Protein AF-A0A7X6SYP5-F1 (afdb_monomer_lite)

Foldseek 3Di:
DDDDDDDDDDDDDDDDDPDDDDDDDDDDDDPPPPPPPPDDPVRVVVVCLVPDPVNVVVVCVVVVVVVVVVVVVVLFDKDKDKDKDKDWDWDDDPDPDIKIKIKIKIKIKIKGQDPQRKIWMKMKMKMWMAIPPPGIDIDIDIDIDIDHDDDDD

Structure (mmCIF, N/CA/C/O backbone):
data_AF-A0A7X6SYP5-F1
#
_entry.id   AF-A0A7X6SYP5-F1
#
loop_
_atom_site.group_PDB
_atom_site.id
_atom_site.type_symbol
_atom_site.label_atom_id
_atom_site.label_alt_id
_atom_site.label_comp_id
_atom_site.label_asym_id
_atom_site.label_entity_id
_atom_site.label_seq_id
_atom_site.pdbx_PDB_ins_code
_atom_site.Cartn_x
_atom_site.Cartn_y
_atom_site.Cartn_z
_atom_site.occupancy
_atom_site.B_iso_or_equiv
_atom_site.auth_seq_id
_atom_site.auth_comp_id
_atom_site.auth_asym_id
_atom_site.auth_atom_id
_atom_site.pdbx_PDB_model_num
ATOM 1 N N . MET A 1 1 ? -13.566 -71.815 18.142 1.00 36.84 1 MET A N 1
ATOM 2 C CA . MET A 1 1 ? -13.004 -72.584 19.275 1.00 36.84 1 MET A CA 1
ATOM 3 C C . MET A 1 1 ? -12.296 -71.568 20.182 1.00 36.84 1 MET A C 1
ATOM 5 O O . MET A 1 1 ? -11.315 -71.005 19.730 1.00 36.84 1 MET A O 1
ATOM 9 N N . ILE A 1 2 ? -13.035 -70.955 21.125 1.00 36.66 2 ILE A N 1
ATOM 10 C CA . ILE A 1 2 ? -12.878 -71.060 22.606 1.00 36.66 2 ILE A CA 1
ATOM 11 C C . ILE A 1 2 ? -11.522 -70.467 23.065 1.00 36.66 2 ILE A C 1
ATOM 13 O O . ILE A 1 2 ? -10.501 -71.078 22.800 1.00 36.66 2 ILE A O 1
ATOM 17 N N . ALA A 1 3 ? -11.425 -69.199 23.494 1.00 42.44 3 ALA A N 1
ATOM 18 C CA . ALA A 1 3 ? -11.803 -68.555 24.774 1.00 42.44 3 ALA A CA 1
ATOM 19 C C . ALA A 1 3 ? -10.665 -68.497 25.827 1.00 42.44 3 ALA A C 1
ATOM 21 O O . ALA A 1 3 ? -9.972 -69.485 26.031 1.00 42.44 3 ALA A O 1
ATOM 22 N N . HIS A 1 4 ? -10.611 -67.355 26.541 1.00 35.69 4 HIS A N 1
ATOM 23 C CA . HIS A 1 4 ? -10.361 -67.159 27.990 1.00 35.69 4 HIS A CA 1
ATOM 24 C C . HIS A 1 4 ? -9.170 -66.261 28.447 1.00 35.69 4 HIS A C 1
ATOM 26 O O . HIS A 1 4 ? -8.007 -66.542 28.188 1.00 35.69 4 HIS A O 1
ATOM 32 N N . TYR A 1 5 ? -9.546 -65.186 29.169 1.00 46.19 5 TYR A N 1
ATOM 33 C CA . TYR A 1 5 ? -8.824 -64.290 30.117 1.00 46.19 5 TYR A CA 1
ATOM 34 C C . TYR A 1 5 ? -8.261 -65.067 31.345 1.00 46.19 5 TYR A C 1
ATOM 36 O O . TYR A 1 5 ? -8.572 -66.260 31.392 1.00 46.19 5 TYR A O 1
ATOM 44 N N . PRO A 1 6 ? -7.542 -64.510 32.375 1.00 54.22 6 PRO A N 1
ATOM 45 C CA . PRO A 1 6 ? -7.591 -63.157 33.018 1.00 54.22 6 PRO A CA 1
ATOM 46 C C . PRO A 1 6 ? -6.200 -62.621 33.512 1.00 54.22 6 PRO A C 1
ATOM 48 O O . PRO A 1 6 ? -5.188 -63.238 33.226 1.00 54.22 6 PRO A O 1
ATOM 51 N N . GLY A 1 7 ? -5.946 -61.480 34.183 1.00 42.53 7 GLY A N 1
ATOM 52 C CA . GLY A 1 7 ? -6.692 -60.551 35.049 1.00 42.53 7 GLY A CA 1
ATOM 53 C C . GLY A 1 7 ? -6.495 -60.867 36.550 1.00 42.53 7 GLY A C 1
ATOM 54 O O . GLY A 1 7 ? -6.948 -61.934 36.949 1.00 42.53 7 GLY A O 1
ATOM 55 N N . ARG A 1 8 ? -5.895 -59.965 37.372 1.00 41.09 8 ARG A N 1
ATOM 56 C CA . ARG A 1 8 ? -6.378 -59.526 38.724 1.00 41.09 8 ARG A CA 1
ATOM 57 C C . ARG A 1 8 ? -5.363 -58.814 39.655 1.00 41.09 8 ARG A C 1
ATOM 59 O O . ARG A 1 8 ? -4.249 -59.272 39.869 1.00 41.09 8 ARG A O 1
ATOM 66 N N . PHE A 1 9 ? -5.867 -57.727 40.256 1.00 44.19 9 PHE A N 1
ATOM 67 C CA . PHE A 1 9 ? -5.404 -56.961 41.426 1.00 44.19 9 PHE A CA 1
ATOM 68 C C . PHE A 1 9 ? -5.606 -57.715 42.764 1.00 44.19 9 PHE A C 1
ATOM 70 O O . PHE A 1 9 ? -6.618 -58.396 42.914 1.00 44.19 9 PHE A O 1
ATOM 77 N N . TYR A 1 10 ? -4.737 -57.469 43.756 1.00 46.16 10 TYR A N 1
ATOM 78 C CA . TYR A 1 10 ? -4.912 -57.713 45.210 1.00 46.16 10 TYR A CA 1
ATOM 79 C C . TYR A 1 10 ? -4.099 -56.605 45.931 1.00 46.16 10 TYR A C 1
ATOM 81 O O . TYR A 1 10 ? -2.919 -56.482 45.630 1.00 46.16 10 TYR A O 1
ATOM 89 N N . PHE A 1 11 ? -4.585 -55.627 46.715 1.00 37.81 11 PHE A N 1
ATOM 90 C CA . PHE A 1 11 ? -5.492 -55.552 47.879 1.00 37.81 11 PHE A CA 1
ATOM 91 C C . PHE A 1 11 ? -5.080 -56.454 49.057 1.00 37.81 11 PHE A C 1
ATOM 93 O O . PHE A 1 11 ? -5.437 -57.627 49.098 1.00 37.81 11 PHE A O 1
ATOM 100 N N . ILE A 1 12 ? -4.357 -55.879 50.031 1.00 44.91 12 ILE A N 1
ATOM 101 C CA . ILE A 1 12 ? -4.113 -56.448 51.369 1.00 44.91 12 ILE A CA 1
ATOM 102 C C . ILE A 1 12 ? -4.485 -55.373 52.414 1.00 44.91 12 ILE A C 1
ATOM 104 O O . ILE A 1 12 ? -4.014 -54.240 52.283 1.00 44.91 12 ILE A O 1
ATOM 108 N N . PRO A 1 13 ? -5.345 -55.676 53.409 1.00 46.84 13 PRO A N 1
ATOM 109 C CA . PRO A 1 13 ? -5.936 -54.683 54.302 1.00 46.84 13 PRO A CA 1
ATOM 110 C C . PRO A 1 13 ? -5.221 -54.520 55.657 1.00 46.84 13 PRO A C 1
ATOM 112 O O . PRO A 1 13 ? -4.745 -55.474 56.263 1.00 46.84 13 PRO A O 1
ATOM 115 N N . LEU A 1 14 ? -5.243 -53.271 56.129 1.00 42.28 14 LEU A N 1
ATOM 116 C CA . LEU A 1 14 ? -5.622 -52.791 57.466 1.00 42.28 14 LEU A CA 1
ATOM 117 C C . LEU A 1 14 ? -5.992 -53.858 58.528 1.00 42.28 14 LEU A C 1
ATOM 119 O O . LEU A 1 14 ? -7.145 -54.276 58.586 1.00 42.28 14 LEU A O 1
ATOM 123 N N . PHE A 1 15 ? -5.074 -54.187 59.443 1.00 37.41 15 PHE A N 1
ATOM 124 C CA . PHE A 1 15 ? -5.366 -54.460 60.863 1.00 37.41 15 PHE A CA 1
ATOM 125 C C . PHE A 1 15 ? -4.051 -54.539 61.657 1.00 37.41 15 PHE A C 1
ATOM 127 O O . PHE A 1 15 ? -3.053 -54.996 61.112 1.00 37.41 15 PHE A O 1
ATOM 134 N N . ILE A 1 16 ? -4.086 -54.189 62.950 1.00 39.28 16 ILE A N 1
ATOM 135 C CA . ILE A 1 16 ? -2.962 -54.131 63.915 1.00 39.28 16 ILE A CA 1
ATOM 136 C C . ILE A 1 16 ? -2.193 -52.800 63.781 1.00 39.28 16 ILE A C 1
ATOM 138 O O . ILE A 1 16 ? -1.437 -52.589 62.847 1.00 39.28 16 ILE A O 1
ATOM 142 N N . LEU A 1 17 ? -2.385 -51.807 64.651 1.00 31.47 17 LEU A N 1
ATOM 143 C CA . LEU A 1 17 ? -1.914 -51.863 66.033 1.00 31.47 17 LEU A CA 1
ATOM 144 C C . LEU A 1 17 ? -2.637 -50.800 66.889 1.00 31.47 17 LEU A C 1
ATOM 146 O O . LEU A 1 17 ? -2.229 -49.645 66.970 1.00 31.47 17 LEU A O 1
ATOM 150 N N . LEU A 1 18 ? -3.729 -51.208 67.533 1.00 35.19 18 LEU A N 1
ATOM 151 C CA . LEU A 1 18 ? -4.346 -50.514 68.664 1.00 35.19 18 LEU A CA 1
ATOM 152 C C . LEU A 1 18 ? -3.719 -51.116 69.929 1.00 35.19 18 LEU A C 1
ATOM 154 O O . LEU A 1 18 ? -4.101 -52.227 70.276 1.00 35.19 18 LEU A O 1
ATOM 158 N N . LEU A 1 19 ? -2.741 -50.452 70.563 1.00 43.38 19 LEU A N 1
ATOM 159 C CA . LEU A 1 19 ? -2.389 -50.606 71.994 1.00 43.38 19 LEU A CA 1
ATOM 160 C C . LEU A 1 19 ? -1.151 -49.768 72.369 1.00 43.38 19 LEU A C 1
ATOM 162 O O . LEU A 1 19 ? -0.044 -50.280 72.489 1.00 43.38 19 LEU A O 1
ATOM 166 N N . SER A 1 20 ? -1.358 -48.476 72.618 1.00 34.69 20 SER A N 1
ATOM 167 C CA . SER A 1 20 ? -0.596 -47.729 73.632 1.00 34.69 20 SER A CA 1
ATOM 168 C C . SER A 1 20 ? -1.341 -46.436 73.972 1.00 34.69 20 SER A C 1
ATOM 170 O O . SER A 1 20 ? -0.952 -45.338 73.578 1.00 34.69 20 SER A O 1
ATOM 172 N N . VAL A 1 21 ? -2.471 -46.578 74.666 1.00 43.53 21 VAL A N 1
ATOM 173 C CA . VAL 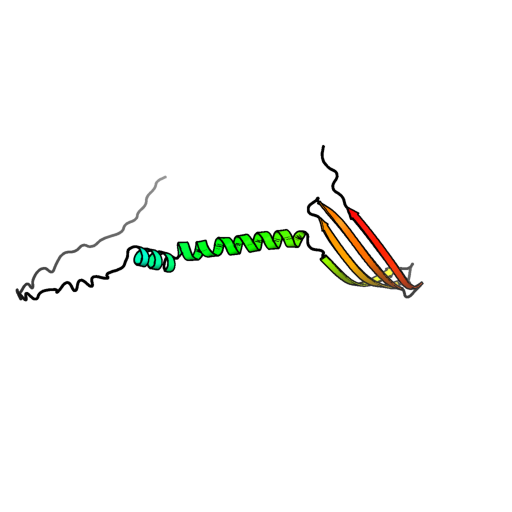A 1 21 ? -3.121 -45.456 75.346 1.00 43.53 21 VAL A CA 1
ATOM 174 C C . VAL A 1 21 ? -2.503 -45.343 76.735 1.00 43.53 21 VAL A C 1
ATOM 176 O O . VAL A 1 21 ? -2.666 -46.235 77.562 1.00 43.53 21 VAL A O 1
ATOM 179 N N . SER A 1 22 ? -1.838 -44.225 76.998 1.00 45.78 22 SER A N 1
ATOM 180 C CA . SER A 1 22 ? -1.737 -43.635 78.334 1.00 45.78 22 SER A CA 1
ATOM 181 C C . SER A 1 22 ? -2.409 -42.259 78.274 1.00 45.78 22 SER A C 1
ATOM 183 O O . SER A 1 22 ? -2.127 -41.512 77.332 1.00 45.78 22 SER A O 1
ATOM 185 N N . PRO A 1 23 ? -3.300 -41.900 79.214 1.00 51.62 23 PRO A N 1
ATOM 186 C CA . PRO A 1 23 ? -4.023 -40.642 79.150 1.00 51.62 23 PRO A CA 1
ATOM 187 C C . PRO A 1 23 ? -3.144 -39.527 79.720 1.00 51.62 23 PRO A C 1
ATOM 189 O O . PRO A 1 23 ? -2.861 -39.499 80.915 1.00 51.62 23 PRO A O 1
ATOM 192 N N . VAL A 1 24 ? -2.725 -38.589 78.875 1.00 48.81 24 VAL A N 1
ATOM 193 C CA . VAL A 1 24 ? -2.279 -37.272 79.337 1.00 48.81 24 VAL A CA 1
ATOM 194 C C . VAL A 1 24 ? -3.386 -36.295 78.978 1.00 48.81 24 VAL A C 1
ATOM 196 O O . VAL A 1 24 ? -3.528 -35.878 77.832 1.00 48.81 24 VAL A O 1
ATOM 199 N N . SER A 1 25 ? -4.210 -35.975 79.971 1.00 47.94 25 SER A N 1
ATOM 200 C CA . SER A 1 25 ? -5.116 -34.836 79.900 1.00 47.94 25 SER A CA 1
ATOM 201 C C . SER A 1 25 ? -4.285 -33.565 80.038 1.00 47.94 25 SER A C 1
ATOM 203 O O . SER A 1 25 ? -3.826 -33.243 81.130 1.00 47.94 25 SER A O 1
ATOM 205 N N . PHE A 1 26 ? -4.106 -32.842 78.935 1.00 38.84 26 PHE A N 1
ATOM 206 C CA . PHE A 1 26 ? -3.688 -31.446 78.951 1.00 38.84 26 PHE A CA 1
ATOM 207 C C . PHE A 1 26 ? -4.796 -30.628 78.288 1.00 38.84 26 PHE A C 1
ATOM 209 O O . PHE A 1 26 ? -5.051 -30.742 77.091 1.00 38.84 26 PHE A O 1
ATOM 216 N N . SER A 1 27 ? -5.516 -29.875 79.114 1.00 47.78 27 SER A N 1
ATOM 217 C CA . SER A 1 27 ? -6.465 -28.863 78.675 1.00 47.78 27 SER A CA 1
ATOM 218 C C . SER A 1 27 ? -5.695 -27.561 78.545 1.00 47.78 27 SER A C 1
ATOM 220 O O . SER A 1 27 ? -5.307 -26.998 79.564 1.00 47.78 27 SER A O 1
ATOM 222 N N . GLU A 1 28 ? -5.513 -27.064 77.326 1.00 45.34 28 GLU A N 1
ATOM 223 C CA . GLU A 1 28 ? -5.156 -25.664 77.129 1.00 45.34 28 GLU A CA 1
ATOM 224 C C . GLU A 1 28 ? -5.898 -25.095 75.921 1.00 45.34 28 GLU A C 1
ATOM 226 O O . GLU A 1 28 ? -6.016 -25.686 74.846 1.00 45.34 28 GLU A O 1
ATOM 231 N N . THR A 1 29 ? -6.518 -23.963 76.202 1.00 42.16 29 THR A N 1
ATOM 232 C CA . THR A 1 29 ? -7.484 -23.216 75.418 1.00 42.16 29 THR A CA 1
ATOM 233 C C . THR A 1 29 ? -6.885 -22.729 74.108 1.00 42.16 29 THR A C 1
ATOM 235 O O . THR A 1 29 ? -5.962 -21.918 74.095 1.00 42.16 29 THR A O 1
ATOM 238 N N . LYS A 1 30 ? -7.464 -23.162 72.987 1.00 36.91 30 LYS A N 1
ATOM 239 C CA . LYS A 1 30 ? -7.206 -22.555 71.683 1.00 36.91 30 LYS A CA 1
ATOM 240 C C . LYS A 1 30 ? -7.923 -21.205 71.651 1.00 36.91 30 LYS A C 1
ATOM 242 O O . LYS A 1 30 ? -9.107 -21.141 71.330 1.00 36.91 30 LYS A O 1
ATOM 247 N N . GLU A 1 31 ? -7.221 -20.141 72.036 1.00 41.09 31 GLU A N 1
ATOM 248 C CA . GLU A 1 31 ? -7.651 -18.772 71.762 1.00 41.09 31 GLU A CA 1
ATOM 249 C C . GLU A 1 31 ? -7.935 -18.650 70.262 1.00 41.09 31 GLU A C 1
ATOM 251 O O . GLU A 1 31 ? -7.031 -18.625 69.424 1.00 41.09 31 GLU A O 1
ATOM 256 N N . SER A 1 32 ? -9.218 -18.590 69.914 1.00 40.75 32 SER A N 1
ATOM 257 C CA . SER A 1 32 ? -9.648 -18.065 68.630 1.00 40.75 32 SER A CA 1
ATOM 258 C C . SER A 1 32 ? -9.291 -16.585 68.631 1.00 40.75 32 SER A C 1
ATOM 260 O O . SER A 1 32 ? -10.063 -15.754 69.107 1.00 40.75 32 SER A O 1
ATOM 262 N N . ARG A 1 33 ? -8.101 -16.243 68.129 1.00 40.94 33 ARG A N 1
ATOM 263 C CA . ARG A 1 33 ? -7.806 -14.871 67.718 1.00 40.94 33 ARG A CA 1
ATOM 264 C C . ARG A 1 33 ? -8.684 -14.555 66.519 1.00 40.94 33 ARG A C 1
ATOM 266 O O . ARG A 1 33 ? -8.308 -14.760 65.369 1.00 40.94 33 ARG A O 1
ATOM 273 N N . THR A 1 34 ? -9.885 -14.089 66.815 1.00 40.81 34 THR A N 1
ATOM 274 C CA . THR A 1 34 ? -10.772 -13.467 65.848 1.00 40.81 34 THR A CA 1
ATOM 275 C C . THR A 1 34 ? -10.147 -12.123 65.492 1.00 40.81 34 THR A C 1
ATOM 277 O O . THR A 1 34 ? -10.341 -11.131 66.190 1.00 40.81 34 THR A O 1
ATOM 280 N N . TYR A 1 35 ? -9.336 -12.090 64.436 1.00 49.62 35 TYR A N 1
ATOM 281 C CA . TYR A 1 35 ? -9.007 -10.837 63.771 1.00 49.62 35 TYR A CA 1
ATOM 282 C C . TYR A 1 35 ? -10.289 -10.371 63.076 1.00 49.62 35 TYR A C 1
ATOM 284 O O . TYR A 1 35 ? -10.589 -10.798 61.963 1.00 49.62 35 TYR A O 1
ATOM 292 N N . ASN A 1 36 ? -11.094 -9.566 63.772 1.00 48.09 36 ASN A N 1
ATOM 293 C CA . ASN A 1 36 ? -12.182 -8.825 63.147 1.00 48.09 36 ASN A CA 1
ATOM 294 C C . ASN A 1 36 ? -11.545 -7.804 62.202 1.00 48.09 36 ASN A C 1
ATOM 296 O O . ASN A 1 36 ? -11.121 -6.732 62.624 1.00 48.09 36 ASN A O 1
ATOM 300 N N . LEU A 1 37 ? -11.418 -8.175 60.930 1.00 59.88 37 LEU A N 1
ATOM 301 C CA . LEU A 1 37 ? -11.169 -7.224 59.859 1.00 59.88 37 LEU A CA 1
ATOM 302 C C . LEU A 1 37 ? -12.466 -6.441 59.653 1.00 59.88 37 LEU A C 1
ATOM 304 O O . LEU A 1 37 ? -13.402 -6.929 59.023 1.00 59.88 37 LEU A O 1
ATOM 308 N N . GLU A 1 38 ? -12.532 -5.246 60.239 1.00 58.41 38 GLU A N 1
ATOM 309 C CA . GLU A 1 38 ? -13.545 -4.244 59.913 1.00 58.41 38 GLU A CA 1
ATOM 310 C C . GLU A 1 38 ? -13.289 -3.741 58.489 1.00 58.41 38 GLU A C 1
ATOM 312 O O . GLU A 1 38 ? -12.677 -2.701 58.279 1.00 58.41 38 GLU A O 1
ATOM 317 N N . PHE A 1 39 ? -13.720 -4.511 57.493 1.00 60.09 39 PHE A N 1
ATOM 318 C CA . PHE A 1 39 ? -13.823 -4.012 56.131 1.00 60.09 39 PHE A CA 1
ATOM 319 C C . PHE A 1 39 ? -15.207 -3.417 55.923 1.00 60.09 39 PHE A C 1
ATOM 321 O O . PHE A 1 39 ? -16.228 -4.061 56.182 1.00 60.09 39 PHE A O 1
ATOM 328 N N . SER A 1 40 ? -15.249 -2.200 55.384 1.00 76.75 40 SER A N 1
ATOM 329 C CA . SER A 1 40 ? -16.461 -1.727 54.726 1.00 76.75 40 SER A CA 1
ATOM 330 C C . SER A 1 40 ? -16.816 -2.691 53.585 1.00 76.75 40 SER A C 1
ATOM 332 O O . SER A 1 40 ? -15.931 -3.193 52.889 1.00 76.75 40 SER A O 1
ATOM 334 N N . ILE A 1 41 ? -18.110 -2.922 53.335 1.00 76.19 41 ILE A N 1
ATOM 335 C CA . ILE A 1 41 ? -18.569 -3.706 52.173 1.00 76.19 41 ILE A CA 1
ATOM 336 C C . ILE A 1 41 ? -17.943 -3.164 50.880 1.00 76.19 41 ILE A C 1
ATOM 338 O O . ILE A 1 41 ? -17.557 -3.950 50.020 1.00 76.19 41 ILE A O 1
ATOM 342 N N . GLN A 1 42 ? -17.781 -1.841 50.761 1.00 74.88 42 GLN A N 1
ATOM 343 C CA . GLN A 1 42 ? -17.148 -1.228 49.590 1.00 74.88 42 GLN A CA 1
ATOM 344 C C . GLN A 1 42 ? -15.685 -1.661 49.436 1.00 74.88 42 GLN A C 1
ATOM 346 O O . GLN A 1 42 ? -15.233 -1.969 48.335 1.00 74.88 42 GLN A O 1
ATOM 351 N N . GLU A 1 43 ? -14.964 -1.730 50.545 1.00 76.88 43 GLU A N 1
ATOM 352 C CA . GLU A 1 43 ? -13.548 -2.077 50.594 1.00 76.88 43 GLU A CA 1
ATOM 353 C C . GLU A 1 43 ? -13.348 -3.565 50.280 1.00 76.88 43 GLU A C 1
ATOM 355 O O . GLU A 1 43 ? -12.545 -3.914 49.420 1.00 76.88 43 GLU A O 1
ATOM 360 N N . ALA A 1 44 ? -14.204 -4.430 50.835 1.00 77.75 44 ALA A N 1
ATOM 361 C CA . ALA A 1 44 ? -14.248 -5.845 50.480 1.00 77.75 44 ALA A CA 1
ATOM 362 C C . ALA A 1 44 ? -14.571 -6.064 48.989 1.00 77.75 44 ALA A C 1
ATOM 364 O O . ALA A 1 44 ? -13.962 -6.924 48.353 1.00 77.75 44 ALA A O 1
ATOM 365 N N . THR A 1 45 ? -15.488 -5.281 48.402 1.00 79.19 45 THR A N 1
ATOM 366 C CA . THR A 1 45 ? -15.796 -5.377 46.963 1.00 79.19 45 THR A CA 1
ATOM 367 C C . THR A 1 45 ? -14.666 -4.870 46.075 1.00 79.19 45 THR A C 1
ATOM 369 O O . THR A 1 45 ? -14.400 -5.479 45.040 1.00 79.19 45 THR A O 1
ATOM 372 N N . LEU A 1 46 ? -13.979 -3.796 46.472 1.00 80.19 46 LEU A N 1
ATOM 373 C CA . LEU A 1 46 ? -12.858 -3.246 45.716 1.00 80.19 46 LEU A CA 1
ATOM 374 C C . LEU A 1 46 ? -11.674 -4.215 45.737 1.00 80.19 46 LEU A C 1
ATOM 376 O O . LEU A 1 46 ? -11.184 -4.593 44.678 1.00 80.19 46 LEU A O 1
ATOM 380 N N . THR A 1 47 ? -11.296 -4.716 46.916 1.00 77.56 47 THR A N 1
ATOM 381 C CA . THR A 1 47 ? -10.230 -5.716 47.050 1.00 77.56 47 THR A CA 1
ATOM 382 C C . THR A 1 47 ? -10.575 -7.011 46.314 1.00 77.56 47 THR A C 1
ATOM 384 O O . THR A 1 47 ? -9.691 -7.628 45.714 1.00 77.56 47 THR A O 1
ATOM 387 N N . ALA A 1 48 ? -11.850 -7.418 46.311 1.00 80.19 48 ALA A N 1
ATOM 388 C CA . ALA A 1 48 ? -12.303 -8.561 45.528 1.00 80.19 48 ALA A CA 1
ATOM 389 C C . ALA A 1 48 ? -12.157 -8.311 44.022 1.00 80.1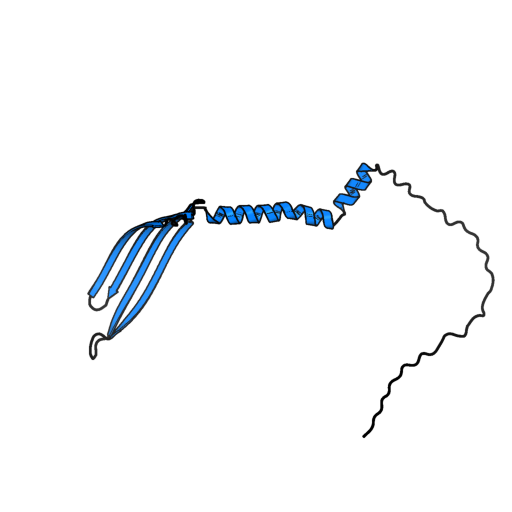9 48 ALA A C 1
ATOM 391 O O . ALA A 1 48 ? -11.651 -9.188 43.337 1.00 80.19 48 ALA A O 1
ATOM 392 N N . LEU A 1 49 ? -12.547 -7.142 43.503 1.00 78.19 49 LEU A N 1
ATOM 393 C CA . LEU A 1 49 ? -12.408 -6.798 42.081 1.00 78.19 49 LEU A CA 1
ATOM 394 C C . LEU A 1 49 ? -10.943 -6.662 41.644 1.00 78.19 49 LEU A C 1
ATOM 396 O O . LEU A 1 49 ? -10.584 -7.151 40.577 1.00 78.19 49 LEU A O 1
ATOM 400 N N . GLU A 1 50 ? -10.092 -6.053 42.468 1.00 79.31 50 GLU A N 1
ATOM 401 C CA . GLU A 1 50 ? -8.662 -5.874 42.186 1.00 79.31 50 GLU A CA 1
ATOM 402 C C . GLU A 1 50 ? -7.895 -7.201 42.145 1.00 79.31 50 GLU A C 1
ATOM 404 O O . GLU A 1 50 ? -6.997 -7.365 41.324 1.00 79.31 50 GL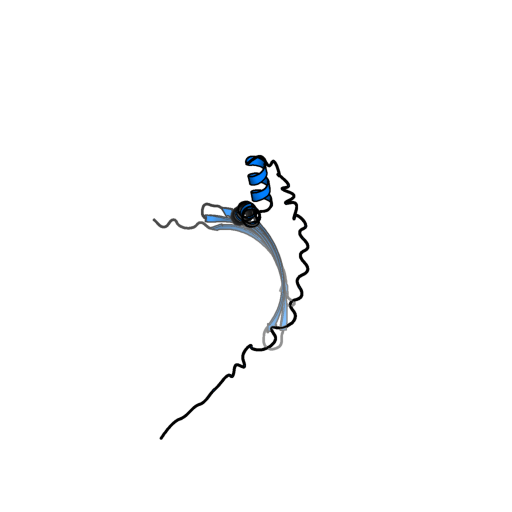U A O 1
ATOM 409 N N . ASN A 1 51 ? -8.267 -8.163 42.996 1.00 81.75 51 ASN A N 1
ATOM 410 C CA . ASN A 1 51 ? -7.638 -9.487 43.035 1.00 81.75 51 ASN A CA 1
ATOM 411 C C . ASN A 1 51 ? -8.370 -10.534 42.179 1.00 81.75 51 ASN A C 1
ATOM 413 O O . ASN A 1 51 ? -7.939 -11.689 42.106 1.00 81.75 51 ASN A O 1
ATOM 417 N N . ASN A 1 52 ? -9.477 -10.168 41.525 1.00 85.25 52 ASN A N 1
ATOM 418 C CA . ASN A 1 52 ? -10.208 -11.084 40.664 1.00 85.25 52 ASN A CA 1
ATOM 419 C C . ASN A 1 52 ? -9.528 -11.173 39.293 1.00 85.25 52 ASN A C 1
ATOM 421 O O . ASN A 1 52 ? -9.610 -10.265 38.467 1.00 85.25 52 ASN A O 1
ATOM 425 N N . GLN A 1 53 ? -8.904 -12.320 39.028 1.00 79.69 53 GLN A N 1
ATOM 426 C CA . GLN A 1 53 ? -8.235 -12.587 37.754 1.00 79.69 53 GLN A CA 1
ATOM 427 C C . GLN A 1 53 ? -9.179 -12.485 36.547 1.00 79.69 53 GLN A C 1
ATOM 429 O O . GLN A 1 53 ? -8.758 -12.018 35.493 1.00 79.69 53 GLN A O 1
ATOM 434 N N . ALA A 1 54 ? -10.455 -12.863 36.687 1.00 81.25 54 ALA A N 1
ATOM 435 C CA . ALA A 1 54 ? -11.428 -12.736 35.604 1.00 81.25 54 ALA A CA 1
ATOM 436 C C . ALA A 1 54 ? -11.711 -11.263 35.277 1.00 81.25 54 ALA A C 1
ATOM 438 O O . ALA A 1 54 ? -11.790 -10.908 34.106 1.00 81.25 54 ALA A O 1
ATOM 439 N N . PHE A 1 55 ? -11.781 -10.390 36.287 1.00 81.62 55 PHE A N 1
ATOM 440 C CA . PHE A 1 55 ? -11.942 -8.950 36.075 1.00 81.62 55 PHE A CA 1
ATOM 441 C C . PHE A 1 55 ? -10.691 -8.310 35.457 1.00 81.62 55 PHE A C 1
ATOM 443 O O . PHE A 1 55 ? -10.805 -7.473 34.564 1.00 81.62 55 PHE A O 1
ATOM 450 N N . MET A 1 56 ? -9.491 -8.735 35.872 1.00 79.25 56 MET A N 1
ATOM 451 C CA . MET A 1 56 ? -8.240 -8.277 35.252 1.00 79.25 56 MET A CA 1
ATOM 452 C C . MET A 1 56 ? -8.159 -8.636 33.763 1.00 79.25 56 MET A C 1
ATOM 454 O O . MET A 1 56 ? -7.716 -7.810 32.969 1.00 79.25 56 MET A O 1
ATOM 458 N N . ILE A 1 57 ? -8.600 -9.840 33.383 1.00 79.00 57 ILE A N 1
ATOM 459 C CA . ILE A 1 57 ? -8.657 -10.281 31.982 1.00 79.00 57 ILE A CA 1
ATOM 460 C C . ILE A 1 57 ? -9.740 -9.511 31.218 1.00 79.00 57 ILE A C 1
ATOM 462 O O . ILE A 1 57 ? -9.473 -9.009 30.130 1.00 79.00 57 ILE A O 1
ATOM 466 N N . GLU A 1 58 ? -10.932 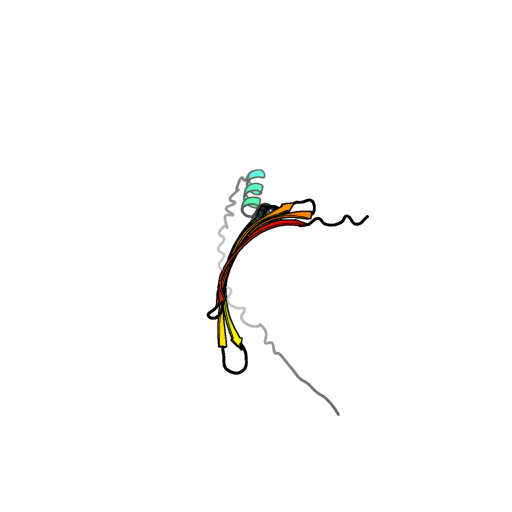-9.343 31.798 1.00 80.12 58 GLU A N 1
ATOM 467 C CA . GLU A 1 58 ? -12.027 -8.585 31.178 1.00 80.12 58 GLU A CA 1
ATOM 468 C C . GLU A 1 58 ? -11.633 -7.123 30.911 1.00 80.12 58 GLU A C 1
ATOM 470 O O . GLU A 1 58 ? -12.034 -6.541 29.906 1.00 80.12 58 GLU A O 1
ATOM 475 N N . ARG A 1 59 ? -10.770 -6.532 31.751 1.00 83.94 59 ARG A N 1
ATOM 476 C CA . ARG A 1 59 ? -10.244 -5.173 31.546 1.00 83.94 59 ARG A CA 1
ATOM 477 C C . ARG A 1 59 ? -9.382 -5.035 30.285 1.00 83.94 59 ARG A C 1
ATOM 479 O O . ARG A 1 59 ? -9.235 -3.920 29.793 1.00 83.94 59 ARG A O 1
ATOM 486 N N . LEU A 1 60 ? -8.833 -6.130 29.756 1.00 83.88 60 LEU A N 1
ATOM 487 C CA . LEU A 1 60 ? -8.065 -6.135 28.505 1.00 83.88 60 LEU A CA 1
ATOM 488 C C . LEU A 1 60 ? -8.969 -6.192 27.262 1.00 83.88 60 LEU A C 1
ATOM 490 O O . LEU A 1 60 ? -8.550 -5.766 26.187 1.00 83.88 60 LEU A O 1
ATOM 494 N N . ASN A 1 61 ? -10.216 -6.666 27.384 1.00 83.94 61 ASN A N 1
ATOM 495 C CA . ASN A 1 61 ? -11.135 -6.803 26.246 1.00 83.94 61 ASN A CA 1
ATOM 496 C C . ASN A 1 61 ? -11.412 -5.483 25.501 1.00 83.94 61 ASN A C 1
ATOM 498 O O . ASN A 1 61 ? -11.431 -5.502 24.265 1.00 83.94 61 ASN A O 1
ATOM 502 N N . PRO A 1 62 ? -11.599 -4.331 26.176 1.00 85.25 62 PRO A N 1
ATOM 503 C CA . PRO A 1 62 ? -11.744 -3.047 25.498 1.00 85.25 62 PRO A CA 1
ATOM 504 C C . PRO A 1 62 ? -10.504 -2.657 24.692 1.00 85.25 62 PRO A C 1
ATOM 506 O O . PRO A 1 62 ? -10.639 -2.196 23.562 1.00 85.25 62 PRO A O 1
ATOM 509 N N . GLU A 1 63 ? -9.304 -2.872 25.236 1.00 82.31 63 GLU A N 1
ATOM 510 C CA . GLU A 1 63 ? -8.049 -2.560 24.542 1.00 82.31 63 GLU A CA 1
ATOM 511 C C . GLU A 1 63 ? -7.881 -3.441 23.296 1.00 82.31 63 GLU A C 1
ATOM 513 O O . GLU A 1 63 ? -7.620 -2.918 22.214 1.00 82.31 63 GLU A O 1
ATOM 518 N N . ILE A 1 64 ? -8.149 -4.747 23.410 1.00 80.19 64 ILE A N 1
ATOM 519 C CA . ILE A 1 64 ? -8.143 -5.699 22.282 1.00 80.19 64 ILE A CA 1
ATOM 520 C C . ILE A 1 64 ? -9.189 -5.319 21.221 1.00 80.19 64 ILE A C 1
ATOM 522 O O . ILE A 1 64 ? -8.948 -5.396 20.017 1.00 80.19 64 ILE A O 1
ATOM 526 N N . SER A 1 65 ? -10.375 -4.884 21.645 1.00 85.06 65 SER A N 1
ATOM 527 C CA . SER A 1 65 ? -11.418 -4.448 20.710 1.00 85.06 65 SER A CA 1
ATOM 528 C C . SER A 1 65 ? -11.007 -3.167 19.981 1.00 85.06 65 SER A C 1
ATOM 530 O O . SER A 1 65 ? -11.269 -3.006 18.788 1.00 85.06 65 SER A O 1
ATOM 532 N N . GLN A 1 66 ? -10.323 -2.261 20.679 1.00 87.00 66 GLN A N 1
ATOM 533 C CA . GLN A 1 66 ? -9.850 -1.008 20.109 1.00 87.00 66 GLN A CA 1
ATOM 534 C C . GLN A 1 66 ? -8.738 -1.225 19.077 1.00 87.00 66 GLN A C 1
ATOM 536 O O . GLN A 1 66 ? -8.731 -0.528 18.058 1.00 87.00 66 GLN A O 1
ATOM 541 N N . THR A 1 67 ? -7.833 -2.191 19.285 1.00 86.81 67 THR A N 1
ATOM 542 C CA . THR A 1 67 ? -6.819 -2.535 18.274 1.00 86.81 67 THR A CA 1
ATOM 543 C C . THR A 1 67 ? -7.478 -3.039 16.997 1.00 86.81 67 THR A C 1
ATOM 545 O O . THR A 1 67 ? -7.136 -2.559 15.920 1.00 86.81 67 THR A O 1
ATOM 548 N N . PHE A 1 68 ? -8.515 -3.874 17.109 1.00 88.06 68 PHE A N 1
ATOM 549 C CA . PHE A 1 68 ? -9.286 -4.357 15.959 1.00 88.06 68 PHE A CA 1
ATOM 550 C C . PHE A 1 68 ? -9.932 -3.220 15.156 1.00 88.06 68 PHE A C 1
ATOM 552 O O . PHE A 1 68 ? -9.898 -3.203 13.926 1.00 88.06 68 PHE A O 1
ATOM 559 N N . VAL A 1 69 ? -10.515 -2.238 15.848 1.00 85.44 69 VAL A N 1
ATOM 560 C CA . VAL A 1 69 ? -11.116 -1.063 15.199 1.00 85.44 69 VAL A CA 1
ATOM 561 C C . VAL A 1 69 ? -10.056 -0.219 14.492 1.00 85.44 69 VAL A C 1
ATOM 563 O O . VAL A 1 69 ? -10.312 0.291 13.403 1.00 85.44 69 VAL A O 1
ATOM 566 N N . ASN A 1 70 ? -8.878 -0.057 15.093 1.00 85.50 70 ASN A N 1
ATOM 567 C CA . ASN A 1 70 ? -7.796 0.729 14.507 1.00 85.50 70 ASN A CA 1
ATOM 568 C C . ASN A 1 70 ? -7.183 0.031 13.286 1.00 85.50 70 ASN A C 1
ATOM 570 O O . ASN A 1 70 ? -6.985 0.683 12.267 1.00 85.50 70 ASN A O 1
ATOM 574 N N . GLU A 1 71 ? -6.972 -1.285 13.346 1.00 86.56 71 GLU A N 1
ATOM 575 C CA . GLU A 1 71 ? -6.523 -2.090 12.202 1.00 86.56 71 GLU A CA 1
ATOM 576 C C . GLU A 1 71 ? -7.489 -1.958 11.021 1.00 86.56 71 GLU A C 1
ATOM 578 O O . GLU A 1 71 ? -7.075 -1.664 9.905 1.00 86.56 71 GLU A O 1
ATOM 583 N N . LYS A 1 72 ? -8.800 -2.058 11.272 1.00 87.19 72 LYS A N 1
ATOM 584 C CA . LYS A 1 72 ? -9.814 -1.891 10.219 1.00 87.19 72 LYS A CA 1
ATOM 585 C C . LYS A 1 72 ? -9.931 -0.479 9.667 1.00 87.19 72 LYS A C 1
ATOM 587 O O . LYS A 1 72 ? -10.423 -0.308 8.557 1.00 87.19 72 LYS A O 1
ATOM 592 N N . LYS A 1 73 ? -9.512 0.539 10.417 1.00 87.06 73 LYS A N 1
ATOM 593 C CA . LYS A 1 73 ? -9.424 1.909 9.898 1.00 87.06 73 LYS A CA 1
ATOM 594 C C . LYS A 1 73 ? -8.191 2.098 9.022 1.00 87.06 73 LYS A C 1
ATOM 596 O O . LYS A 1 73 ? -8.306 2.782 8.011 1.00 87.06 73 LYS A O 1
ATOM 601 N N . ALA A 1 74 ? -7.076 1.457 9.375 1.00 87.88 74 ALA A N 1
ATOM 602 C CA . ALA A 1 74 ? -5.837 1.515 8.605 1.00 87.88 74 ALA A CA 1
ATOM 603 C C . ALA A 1 74 ? -6.005 0.972 7.175 1.00 87.88 74 ALA A C 1
ATOM 605 O O . ALA A 1 74 ? -5.360 1.476 6.261 1.00 87.88 74 ALA A O 1
ATOM 606 N N . ASP A 1 75 ? -6.941 0.039 6.954 1.00 88.88 75 ASP A N 1
ATOM 607 C CA . ASP A 1 75 ? -7.321 -0.440 5.612 1.00 88.88 75 ASP A CA 1
ATOM 608 C C . ASP A 1 75 ? -7.797 0.696 4.666 1.00 88.88 75 ASP A C 1
ATOM 610 O O . ASP A 1 75 ? -7.780 0.534 3.447 1.00 88.88 75 ASP A O 1
ATOM 614 N N . PHE A 1 76 ? -8.231 1.846 5.203 1.00 91.19 76 PHE A N 1
ATOM 615 C CA . PHE A 1 76 ? -8.707 3.011 4.437 1.00 91.19 76 PHE A CA 1
ATOM 616 C C . PHE A 1 76 ? -7.744 4.209 4.464 1.00 91.19 76 PHE A C 1
ATOM 618 O O . PHE A 1 76 ? -8.042 5.272 3.894 1.00 91.19 76 PHE A O 1
ATOM 625 N N . ASP A 1 77 ? -6.604 4.068 5.138 1.00 94.00 77 ASP A N 1
ATOM 626 C CA . ASP A 1 77 ? -5.566 5.087 5.141 1.00 94.00 77 ASP A CA 1
ATOM 627 C C . ASP A 1 77 ? -4.806 5.069 3.803 1.00 94.00 77 ASP A C 1
ATOM 629 O O . ASP A 1 77 ? -4.704 4.031 3.146 1.00 94.00 77 ASP A O 1
ATOM 633 N N . PRO A 1 78 ? -4.309 6.226 3.329 1.00 94.88 78 PRO A N 1
ATOM 634 C CA . PRO A 1 78 ? -3.529 6.267 2.102 1.00 94.88 78 PRO A CA 1
ATOM 635 C C . PRO A 1 78 ? -2.214 5.501 2.277 1.00 94.88 78 PRO A C 1
ATOM 637 O O . PRO A 1 78 ? -1.479 5.720 3.241 1.00 94.88 78 PRO A O 1
ATOM 640 N N . VAL A 1 79 ? -1.893 4.653 1.306 1.00 95.38 79 VAL A N 1
ATOM 641 C CA . VAL A 1 79 ? -0.664 3.863 1.267 1.00 95.38 79 VAL A CA 1
ATOM 642 C C . VAL A 1 79 ? 0.283 4.470 0.241 1.00 95.38 79 VAL A C 1
ATOM 644 O O . VAL A 1 79 ? -0.129 4.847 -0.855 1.00 95.38 79 VAL A O 1
ATOM 647 N N . ILE A 1 80 ? 1.561 4.574 0.605 1.00 96.44 80 ILE A N 1
ATOM 648 C CA . ILE A 1 80 ? 2.634 4.967 -0.309 1.00 96.44 80 ILE A CA 1
ATOM 649 C C . ILE A 1 80 ? 3.504 3.739 -0.557 1.00 96.44 80 ILE A C 1
ATOM 651 O O . ILE A 1 80 ? 4.120 3.218 0.372 1.00 96.44 80 ILE A O 1
ATOM 655 N N . SER A 1 81 ? 3.572 3.313 -1.812 1.00 96.31 81 SER A N 1
ATOM 656 C CA . SER A 1 81 ? 4.367 2.177 -2.265 1.00 96.31 81 SER A CA 1
ATOM 657 C C . SER A 1 81 ? 5.556 2.675 -3.073 1.00 96.31 81 SER A C 1
ATOM 659 O O . SER A 1 81 ? 5.416 3.523 -3.953 1.00 96.31 81 SER A O 1
ATOM 661 N N . ILE A 1 82 ? 6.742 2.156 -2.769 1.00 97.25 82 ILE A N 1
ATOM 662 C CA . ILE A 1 82 ? 7.964 2.417 -3.529 1.00 97.25 82 ILE A CA 1
ATOM 663 C C . ILE A 1 82 ? 8.553 1.065 -3.890 1.00 97.25 82 ILE A C 1
ATOM 665 O O . ILE A 1 82 ? 8.884 0.279 -3.003 1.00 97.25 82 ILE A O 1
ATOM 669 N N . GLU A 1 83 ? 8.712 0.807 -5.181 1.00 96.88 83 GLU A N 1
ATOM 670 C CA . GLU A 1 83 ? 9.252 -0.455 -5.668 1.00 96.88 83 GLU A CA 1
ATOM 671 C C . GLU A 1 83 ? 10.439 -0.213 -6.594 1.00 96.88 83 GLU A C 1
ATOM 673 O O . GLU A 1 83 ? 10.503 0.753 -7.356 1.00 96.88 83 GLU A O 1
ATOM 678 N N . GLY A 1 84 ? 11.404 -1.124 -6.531 1.00 96.94 84 GLY A N 1
ATOM 679 C CA . GLY A 1 84 ? 12.563 -1.150 -7.407 1.00 96.94 84 GLY A CA 1
ATOM 680 C C . GLY A 1 84 ? 12.880 -2.591 -7.765 1.00 96.94 84 GLY A C 1
ATOM 681 O O . GLY A 1 84 ? 12.978 -3.439 -6.883 1.00 96.94 84 GLY A O 1
ATOM 682 N N . SER A 1 85 ? 13.045 -2.882 -9.051 1.00 97.31 85 SER A N 1
ATOM 683 C CA . SER A 1 85 ? 13.419 -4.218 -9.516 1.00 97.31 85 SER A CA 1
ATOM 684 C C . SER A 1 85 ? 14.487 -4.152 -10.594 1.00 97.31 85 SER A C 1
ATOM 686 O O . SER A 1 85 ? 14.587 -3.179 -11.340 1.00 97.31 85 SER A O 1
ATOM 688 N N . GLN A 1 86 ? 15.303 -5.199 -10.659 1.00 96.62 86 GLN A N 1
ATOM 689 C CA . GLN A 1 86 ? 16.324 -5.396 -11.676 1.00 96.62 86 GLN A CA 1
ATOM 690 C C . GLN A 1 86 ? 16.221 -6.836 -12.170 1.00 96.62 86 GLN A C 1
ATOM 692 O O . GLN A 1 86 ? 16.061 -7.763 -11.380 1.00 96.62 86 GLN A O 1
ATOM 697 N N . SER A 1 87 ? 16.274 -7.014 -13.481 1.00 96.00 87 SER A N 1
ATOM 698 C CA . SER A 1 87 ? 16.196 -8.313 -14.137 1.00 96.00 87 SER A CA 1
ATOM 699 C C . SER A 1 87 ? 17.215 -8.373 -15.259 1.00 96.00 87 SER A C 1
ATOM 701 O O . SER A 1 87 ? 17.411 -7.394 -15.975 1.00 96.00 87 SER A O 1
ATOM 703 N N . GLU A 1 88 ? 17.847 -9.526 -15.411 1.00 94.81 88 GLU A N 1
ATOM 704 C CA . GLU A 1 88 ? 18.764 -9.817 -16.502 1.00 94.81 88 GLU A CA 1
ATOM 705 C C . GLU A 1 88 ? 18.232 -11.031 -17.262 1.00 94.81 88 GLU A C 1
ATOM 707 O O . GLU A 1 88 ? 17.780 -12.006 -16.663 1.00 94.81 88 GLU A O 1
ATOM 712 N N . SER A 1 89 ? 18.251 -10.959 -18.587 1.00 91.62 89 SER A N 1
ATOM 713 C CA . SER A 1 89 ? 17.812 -12.043 -19.458 1.00 91.62 89 SER A CA 1
ATOM 714 C C . SER A 1 89 ? 18.705 -12.129 -20.684 1.00 91.62 89 SER A C 1
ATOM 716 O O . SER A 1 89 ? 19.061 -11.104 -21.262 1.00 91.62 89 SER A O 1
ATOM 718 N N . THR A 1 90 ? 19.023 -13.348 -21.103 1.00 91.62 90 THR A N 1
ATOM 719 C CA . THR A 1 90 ? 19.758 -13.605 -22.343 1.00 91.62 90 THR A CA 1
ATOM 720 C C . THR A 1 90 ? 18.790 -14.183 -23.359 1.00 91.62 90 THR A C 1
ATOM 722 O O . THR A 1 90 ? 18.176 -15.221 -23.112 1.00 91.62 90 THR A O 1
ATOM 725 N N . LEU A 1 91 ? 18.632 -13.510 -24.494 1.00 86.19 91 LEU A N 1
ATOM 726 C CA . LEU A 1 91 ? 17.783 -13.968 -25.588 1.00 86.19 91 LEU A CA 1
ATOM 727 C C . LEU A 1 91 ? 18.650 -14.504 -26.726 1.00 86.19 91 LEU A C 1
ATOM 729 O O . LEU A 1 91 ? 19.629 -13.873 -27.119 1.00 86.19 91 LEU A O 1
ATOM 733 N N . ALA A 1 92 ? 18.269 -15.654 -27.280 1.00 83.12 92 ALA A N 1
ATOM 734 C CA . ALA A 1 92 ? 18.855 -16.137 -28.523 1.00 83.12 92 ALA A CA 1
ATOM 735 C C . ALA A 1 92 ? 18.370 -15.254 -29.681 1.00 83.12 92 ALA A C 1
ATOM 737 O O . ALA A 1 92 ? 17.172 -15.171 -29.955 1.00 83.12 92 ALA A O 1
ATOM 738 N N . SER A 1 93 ? 19.301 -14.585 -30.350 1.00 74.00 93 SER A N 1
ATOM 739 C CA . SER A 1 93 ? 19.054 -13.682 -31.470 1.00 74.00 93 SER A CA 1
ATOM 740 C C . SER A 1 93 ? 19.603 -14.314 -32.753 1.00 74.00 93 SER A C 1
ATOM 742 O O . SER A 1 93 ? 20.653 -13.956 -33.270 1.00 74.00 93 SER A O 1
ATOM 744 N N . GLY A 1 94 ? 18.906 -15.326 -33.272 1.00 72.62 94 GLY A N 1
ATOM 745 C CA . GLY A 1 94 ? 19.353 -16.090 -34.444 1.00 72.62 94 GLY A CA 1
ATOM 746 C C . GLY A 1 94 ? 20.171 -17.338 -34.090 1.00 72.62 94 GLY A C 1
ATOM 747 O O . GLY A 1 94 ? 19.995 -17.917 -33.024 1.00 72.62 94 GLY A O 1
ATOM 748 N N . ILE A 1 95 ? 21.014 -17.802 -35.024 1.00 65.94 95 ILE A N 1
ATOM 749 C CA . ILE A 1 95 ? 21.650 -19.138 -34.964 1.00 65.94 95 ILE A CA 1
ATOM 750 C C . ILE A 1 95 ? 22.878 -19.173 -34.027 1.00 65.94 95 ILE A C 1
ATOM 752 O O . ILE A 1 95 ? 23.207 -20.239 -33.514 1.00 65.94 95 ILE A O 1
ATOM 756 N N . VAL A 1 96 ? 23.555 -18.038 -33.787 1.00 69.50 96 VAL A N 1
ATOM 757 C CA . VAL A 1 96 ? 24.819 -17.985 -33.007 1.00 69.50 96 VAL A CA 1
ATOM 758 C C . VAL A 1 96 ? 24.914 -16.777 -32.058 1.00 69.50 96 VAL A C 1
ATOM 760 O O . VAL A 1 96 ? 25.806 -16.736 -31.219 1.00 69.50 96 VAL A O 1
ATOM 763 N N . ASP A 1 97 ? 24.016 -15.794 -32.155 1.00 78.31 97 ASP A N 1
ATOM 764 C CA . ASP A 1 97 ? 24.123 -14.554 -31.376 1.00 78.31 97 ASP A CA 1
ATOM 765 C C . ASP A 1 97 ? 23.241 -14.625 -30.118 1.00 78.31 97 ASP A C 1
ATOM 767 O O . ASP A 1 97 ? 22.062 -14.988 -30.180 1.00 78.31 97 ASP A O 1
ATOM 771 N N . LEU A 1 98 ? 23.822 -14.307 -28.963 1.00 81.88 98 LEU A N 1
ATOM 772 C CA . LEU A 1 98 ? 23.135 -14.220 -27.677 1.00 81.88 98 LEU A CA 1
ATOM 773 C C . LEU A 1 98 ? 23.110 -12.748 -27.287 1.00 81.88 98 LEU A C 1
ATOM 775 O O . LEU A 1 98 ? 24.157 -12.132 -27.145 1.00 81.88 98 LEU A O 1
ATOM 779 N N . THR A 1 99 ? 21.923 -12.180 -27.112 1.00 86.56 99 THR A N 1
ATOM 780 C CA . THR A 1 99 ? 21.774 -10.786 -26.693 1.00 86.56 99 THR A CA 1
ATOM 781 C C . THR A 1 99 ? 21.412 -10.737 -25.220 1.00 86.56 99 THR A C 1
ATOM 783 O O . THR A 1 99 ? 20.339 -11.208 -24.828 1.00 86.56 99 THR A O 1
ATOM 786 N N . LYS A 1 100 ? 22.278 -10.135 -24.403 1.00 90.38 100 LYS A N 1
ATOM 787 C CA . LYS A 1 100 ? 21.948 -9.819 -23.015 1.00 90.38 100 LYS A CA 1
ATOM 788 C C . LYS A 1 100 ? 21.072 -8.567 -22.949 1.00 90.38 100 LYS A C 1
ATOM 790 O O . LYS A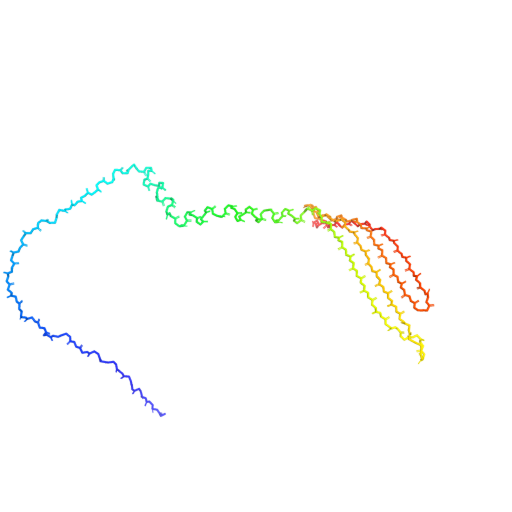 1 100 ? 21.303 -7.573 -23.644 1.00 90.38 100 LYS A O 1
ATOM 795 N N . ILE A 1 101 ? 20.037 -8.643 -22.120 1.00 93.00 101 ILE A N 1
ATOM 796 C CA . ILE A 1 101 ? 19.111 -7.556 -21.821 1.00 93.00 101 ILE A CA 1
ATOM 797 C C . ILE A 1 101 ? 19.011 -7.420 -20.310 1.00 93.00 101 ILE A C 1
ATOM 799 O O . ILE A 1 101 ? 18.570 -8.342 -19.621 1.00 93.00 101 ILE A O 1
ATOM 803 N N . GLU A 1 102 ? 19.360 -6.245 -19.813 1.00 95.75 102 GLU A N 1
ATOM 804 C CA . GLU A 1 102 ? 19.141 -5.828 -18.439 1.00 95.75 102 GLU A CA 1
ATOM 805 C C . GLU A 1 102 ? 17.947 -4.873 -18.386 1.00 95.75 102 GLU A C 1
ATOM 807 O O . GLU A 1 102 ? 17.803 -3.976 -19.214 1.00 95.75 102 GLU A O 1
ATOM 812 N N . ARG A 1 103 ? 17.060 -5.046 -17.412 1.00 96.38 103 ARG A N 1
ATOM 813 C CA . ARG A 1 103 ? 15.919 -4.161 -17.187 1.00 96.38 103 ARG A CA 1
ATOM 814 C C . ARG A 1 103 ? 15.846 -3.786 -15.723 1.00 96.38 103 ARG A C 1
ATOM 816 O O . ARG A 1 103 ? 15.774 -4.661 -14.865 1.00 96.38 103 ARG A O 1
ATOM 823 N N . LYS A 1 104 ? 15.790 -2.486 -15.464 1.00 97.81 104 LYS A N 1
ATOM 824 C CA . LYS A 1 104 ? 15.600 -1.888 -14.150 1.00 97.81 104 LYS A CA 1
ATOM 825 C C . LYS A 1 104 ? 14.296 -1.103 -14.133 1.00 97.81 104 LYS A C 1
ATOM 827 O O . LYS A 1 104 ? 14.152 -0.155 -14.905 1.00 97.81 104 LYS A O 1
ATOM 832 N N . ASN A 1 105 ? 13.384 -1.467 -13.240 1.00 96.88 105 ASN A N 1
ATOM 833 C CA . ASN A 1 105 ? 12.135 -0.748 -13.028 1.00 96.88 105 ASN A CA 1
ATOM 834 C C . ASN A 1 105 ? 12.167 -0.043 -11.676 1.00 96.88 105 ASN A C 1
ATOM 836 O O . ASN A 1 105 ? 12.789 -0.508 -10.718 1.00 96.88 105 ASN A O 1
ATOM 840 N N . SER A 1 106 ? 11.503 1.096 -11.596 1.00 97.56 106 SER A N 1
ATOM 841 C CA . SER A 1 106 ? 11.287 1.824 -10.353 1.00 97.56 106 SER A CA 1
ATOM 842 C C . SER A 1 106 ? 9.907 2.455 -10.399 1.00 97.56 106 SER A C 1
ATOM 844 O O . SER A 1 106 ? 9.559 3.072 -11.404 1.00 97.56 106 SER A O 1
ATOM 846 N N . SER A 1 107 ? 9.122 2.298 -9.344 1.00 96.94 107 SER A N 1
ATOM 847 C CA . SER A 1 107 ? 7.792 2.887 -9.240 1.00 96.94 107 SER A CA 1
ATOM 848 C C . SER A 1 107 ? 7.591 3.530 -7.879 1.00 96.94 107 SER A C 1
ATOM 850 O O . SER A 1 107 ? 8.150 3.104 -6.868 1.00 96.94 107 SER A O 1
ATOM 852 N N . ILE A 1 108 ? 6.809 4.600 -7.880 1.00 97.56 108 ILE A N 1
ATOM 853 C CA . ILE A 1 108 ? 6.290 5.244 -6.681 1.00 97.56 108 ILE A CA 1
ATOM 854 C C . ILE A 1 108 ? 4.795 5.395 -6.907 1.00 97.56 108 ILE A C 1
ATOM 856 O O . ILE A 1 108 ? 4.391 5.945 -7.930 1.00 97.56 108 ILE A O 1
ATOM 860 N N . GLU A 1 109 ? 3.987 4.924 -5.971 1.00 97.50 109 GLU A N 1
ATOM 861 C CA . GLU A 1 109 ? 2.532 4.978 -6.043 1.00 97.50 109 GLU A CA 1
ATOM 862 C C . GLU A 1 109 ? 1.953 5.457 -4.716 1.00 97.50 109 GLU A C 1
ATOM 864 O O . GLU A 1 109 ? 2.445 5.114 -3.644 1.00 97.50 109 GLU A O 1
ATOM 869 N N . VAL A 1 110 ? 0.903 6.264 -4.800 1.00 97.44 110 VAL A N 1
ATOM 870 C CA . VAL A 1 110 ? 0.040 6.621 -3.680 1.00 97.44 110 VAL A CA 1
ATOM 871 C C . VAL A 1 110 ? -1.347 6.088 -3.996 1.00 97.44 110 VAL A C 1
ATOM 873 O O . VAL A 1 110 ? -1.947 6.495 -4.993 1.00 97.44 110 VAL A O 1
ATOM 876 N N . SER A 1 111 ? -1.865 5.201 -3.156 1.00 96.81 111 SER A N 1
ATOM 877 C CA . SER A 1 111 ? -3.197 4.618 -3.305 1.00 96.81 111 SER A CA 1
ATOM 878 C C . SER A 1 111 ? -4.050 4.878 -2.068 1.00 96.81 111 SER A C 1
ATOM 880 O O . SER A 1 111 ? -3.548 5.047 -0.957 1.00 96.81 111 SER A O 1
ATOM 882 N N . LYS A 1 112 ? -5.366 4.967 -2.257 1.00 95.69 112 LYS A N 1
ATOM 883 C CA . LYS A 1 112 ? -6.327 5.085 -1.163 1.00 95.69 112 LYS A CA 1
ATOM 884 C C . LYS A 1 112 ? -7.595 4.314 -1.479 1.00 95.69 112 LYS A C 1
ATOM 886 O O . LYS A 1 112 ? -8.263 4.578 -2.481 1.00 95.69 112 LYS A O 1
ATOM 891 N N . GLN A 1 113 ? -7.965 3.444 -0.549 1.00 95.12 113 GLN A N 1
ATOM 892 C CA . GLN A 1 113 ? -9.267 2.805 -0.516 1.00 95.12 113 GLN A CA 1
ATOM 893 C C . GLN A 1 113 ? -10.238 3.681 0.284 1.00 95.12 113 GLN A C 1
ATOM 895 O O . GLN A 1 113 ? -9.976 4.060 1.423 1.00 95.12 113 GLN A O 1
ATOM 900 N N . PHE A 1 114 ? -11.382 4.021 -0.302 1.00 92.38 114 PHE A N 1
ATOM 901 C CA . PHE A 1 114 ? -12.461 4.721 0.389 1.00 92.38 114 PHE A CA 1
ATOM 902 C C . PHE A 1 114 ? -13.444 3.724 1.007 1.00 92.38 114 PHE A C 1
ATOM 904 O O . PHE A 1 114 ? -13.659 2.629 0.482 1.00 92.38 114 PHE A O 1
ATOM 911 N N . SER A 1 115 ? -14.119 4.142 2.082 1.00 89.69 115 SER A N 1
ATOM 912 C CA . SER A 1 115 ? -15.182 3.364 2.738 1.00 89.69 115 SER A CA 1
ATOM 913 C C . SER A 1 115 ? -16.394 3.093 1.839 1.00 89.69 115 SER A C 1
ATOM 915 O O . SER A 1 115 ? -17.177 2.192 2.121 1.00 89.69 115 SER A O 1
ATOM 917 N N . THR A 1 116 ? -16.534 3.827 0.729 1.00 89.50 116 THR A N 1
ATOM 918 C CA . THR A 1 116 ? -17.526 3.577 -0.331 1.00 89.50 116 THR A CA 1
ATOM 919 C C . THR A 1 116 ? -17.182 2.374 -1.216 1.00 89.50 116 THR A C 1
ATOM 921 O O . THR A 1 116 ? -17.966 2.029 -2.097 1.00 89.50 116 THR A O 1
ATOM 924 N N . GLY A 1 117 ? -16.010 1.756 -1.028 1.00 89.19 117 GLY A N 1
ATOM 925 C CA . GLY A 1 117 ? -15.484 0.687 -1.878 1.00 89.19 117 GLY A CA 1
ATOM 926 C C . GLY A 1 117 ? -14.726 1.186 -3.112 1.00 89.19 117 GLY A C 1
ATOM 927 O O . GLY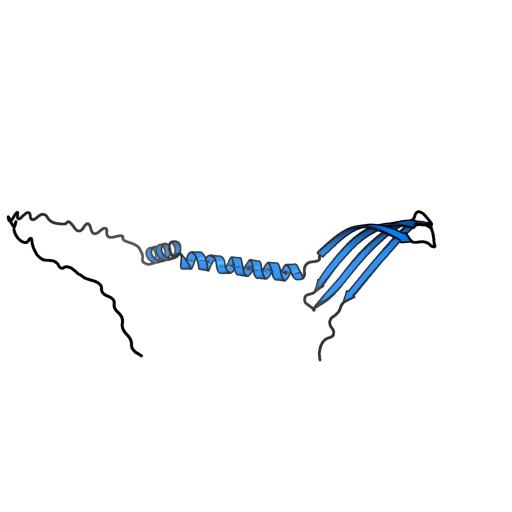 A 1 117 ? -14.143 0.377 -3.825 1.00 89.19 117 GLY A O 1
ATOM 928 N N . THR A 1 118 ? -14.682 2.498 -3.354 1.00 93.19 118 THR A N 1
ATOM 929 C CA . THR A 1 118 ? -13.886 3.100 -4.434 1.00 93.19 118 THR A CA 1
ATOM 930 C C . THR A 1 118 ? -12.403 3.102 -4.081 1.00 93.19 118 THR A C 1
ATOM 932 O O . THR A 1 118 ? -12.043 3.442 -2.959 1.00 93.19 118 THR A O 1
ATOM 935 N N . GLU A 1 119 ? -11.546 2.810 -5.047 1.00 94.88 119 GLU A N 1
ATOM 936 C CA . GLU A 1 119 ? -10.094 2.913 -4.941 1.00 94.88 119 GLU A CA 1
ATOM 937 C C . GLU A 1 119 ? -9.583 3.980 -5.918 1.00 94.88 119 GLU A C 1
ATOM 939 O O . GLU A 1 119 ? -10.016 4.047 -7.072 1.00 94.88 119 GLU A O 1
ATOM 944 N N . LEU A 1 120 ? -8.680 4.833 -5.441 1.00 96.44 120 LEU A N 1
ATOM 945 C CA . LEU A 1 120 ? -7.974 5.833 -6.238 1.00 96.44 120 LEU A CA 1
ATOM 946 C C . LEU A 1 120 ? -6.476 5.594 -6.093 1.00 96.44 120 LEU A C 1
ATOM 948 O O . LEU A 1 120 ? -5.985 5.530 -4.965 1.00 96.44 120 LEU A O 1
ATOM 952 N N . SER A 1 121 ? -5.748 5.548 -7.205 1.00 96.88 121 SER A N 1
ATOM 953 C CA . SER A 1 121 ? -4.291 5.516 -7.175 1.00 96.88 121 SER A CA 1
ATOM 954 C C . SER A 1 121 ? -3.643 6.468 -8.173 1.00 96.88 121 SER A C 1
ATOM 956 O O . SER A 1 121 ? -4.193 6.800 -9.228 1.00 96.88 121 SER A O 1
ATOM 958 N N . LEU A 1 122 ? -2.471 6.961 -7.788 1.00 97.81 122 LEU A N 1
ATOM 959 C CA . LEU A 1 122 ? -1.622 7.844 -8.570 1.00 97.81 122 LEU A CA 1
ATOM 960 C C . LEU A 1 122 ? -0.191 7.337 -8.459 1.00 97.81 122 LEU A C 1
ATOM 962 O O . LEU A 1 122 ? 0.353 7.260 -7.360 1.00 97.81 122 LEU A O 1
ATOM 966 N N . GLY A 1 123 ? 0.436 7.051 -9.592 1.00 97.25 123 GLY A N 1
ATOM 967 C CA . GLY A 1 123 ? 1.785 6.516 -9.620 1.00 97.25 123 GLY A CA 1
ATOM 968 C C . GLY A 1 123 ? 2.650 7.093 -10.724 1.00 97.25 123 GLY A C 1
ATOM 969 O O . GLY A 1 123 ? 2.175 7.644 -11.717 1.00 97.25 123 GLY A O 1
ATOM 970 N N . ILE A 1 124 ? 3.954 6.951 -10.538 1.00 97.50 124 ILE A N 1
ATOM 971 C CA . ILE A 1 124 ? 4.977 7.218 -11.541 1.00 97.50 124 ILE A CA 1
ATOM 972 C C . ILE A 1 124 ? 5.813 5.952 -11.662 1.00 97.50 124 ILE A C 1
ATOM 974 O O . ILE A 1 124 ? 6.292 5.420 -10.664 1.00 97.50 124 ILE A O 1
ATOM 978 N N . GLN A 1 125 ? 6.010 5.491 -12.891 1.00 97.06 125 GLN A N 1
ATOM 979 C CA . GLN A 1 125 ? 6.841 4.340 -13.216 1.00 97.06 125 GLN A CA 1
ATOM 980 C C . GLN A 1 125 ? 7.978 4.762 -14.140 1.00 97.06 125 GLN A C 1
ATOM 982 O O . GLN A 1 125 ? 7.784 5.511 -15.097 1.00 97.06 125 GLN A O 1
ATOM 987 N N . MET A 1 126 ? 9.172 4.256 -13.868 1.00 97.12 126 MET A N 1
ATOM 988 C CA . MET A 1 126 ? 10.370 4.434 -14.671 1.00 97.12 126 MET A CA 1
ATOM 989 C C . MET A 1 126 ? 10.927 3.063 -15.024 1.00 97.12 126 MET A C 1
ATOM 991 O O . MET A 1 126 ? 11.068 2.199 -14.163 1.00 97.12 126 MET A O 1
ATOM 995 N N . GLN A 1 127 ? 11.280 2.873 -16.288 1.00 97.25 127 GLN A N 1
ATOM 996 C CA . GLN A 1 127 ? 11.935 1.664 -16.764 1.00 97.25 127 GLN A CA 1
ATOM 997 C C . GLN A 1 127 ? 13.158 2.049 -17.582 1.00 97.25 127 GLN A C 1
ATOM 999 O O . GLN A 1 127 ? 13.057 2.799 -18.556 1.00 97.25 127 GLN A O 1
ATOM 1004 N N . ARG A 1 128 ? 14.303 1.482 -17.211 1.00 97.06 128 ARG A N 1
ATOM 1005 C CA . ARG A 1 128 ? 15.540 1.511 -17.984 1.00 97.06 128 ARG A CA 1
ATOM 1006 C C . ARG A 1 128 ? 15.832 0.108 -18.491 1.00 97.06 128 ARG A C 1
ATOM 1008 O O . ARG A 1 128 ? 15.855 -0.834 -17.709 1.00 97.06 128 ARG A O 1
ATOM 1015 N N . MET A 1 129 ? 16.051 -0.022 -19.788 1.00 96.12 129 MET A N 1
ATOM 1016 C CA . MET A 1 129 ? 16.459 -1.255 -20.443 1.00 96.12 129 MET A CA 1
ATOM 1017 C C . MET A 1 129 ? 17.826 -1.028 -21.072 1.00 96.12 129 MET A C 1
ATOM 1019 O O . MET A 1 129 ? 18.012 -0.036 -21.766 1.00 96.12 129 MET A O 1
ATOM 1023 N N . ASP A 1 130 ? 18.770 -1.915 -20.814 1.00 95.50 130 ASP A N 1
ATOM 1024 C CA . ASP A 1 130 ? 20.072 -1.939 -21.464 1.00 95.50 130 ASP A CA 1
ATOM 1025 C C . ASP A 1 130 ? 20.169 -3.220 -22.286 1.00 95.50 130 ASP A C 1
ATOM 1027 O O . ASP A 1 130 ? 19.893 -4.310 -21.785 1.00 95.50 130 ASP A O 1
ATOM 1031 N N . SER A 1 131 ? 20.485 -3.089 -23.567 1.00 90.50 131 SER A N 1
ATOM 1032 C CA . SER A 1 131 ? 20.649 -4.216 -24.474 1.00 90.50 131 SER A CA 1
ATOM 1033 C C . SER A 1 131 ? 21.962 -4.072 -25.217 1.00 90.50 131 SER A C 1
ATOM 1035 O O . SER A 1 131 ? 22.217 -3.039 -25.831 1.00 90.50 131 SER A O 1
ATOM 1037 N N . GLU A 1 132 ? 22.742 -5.149 -25.270 1.00 88.56 132 GLU A N 1
ATOM 1038 C CA . GLU A 1 132 ? 23.998 -5.179 -26.032 1.00 88.56 132 GLU A CA 1
ATOM 1039 C C . GLU A 1 132 ? 23.793 -4.860 -27.522 1.00 88.56 132 GLU A C 1
ATOM 1041 O O . GLU A 1 132 ? 24.689 -4.332 -28.177 1.00 88.56 132 GLU A O 1
ATOM 1046 N N . ARG A 1 133 ? 22.596 -5.139 -28.058 1.00 87.50 133 ARG A N 1
ATOM 1047 C CA . ARG A 1 133 ? 22.256 -4.908 -29.467 1.00 87.50 133 ARG A CA 1
ATOM 1048 C C . ARG A 1 133 ? 21.675 -3.521 -29.737 1.00 87.50 133 ARG A C 1
ATOM 1050 O O . ARG A 1 133 ? 22.016 -2.907 -30.744 1.00 87.50 133 ARG A O 1
ATOM 1057 N N . SER A 1 134 ? 20.757 -3.065 -28.886 1.00 88.06 134 SER A N 1
ATOM 1058 C CA . SER A 1 134 ? 19.962 -1.847 -29.122 1.00 88.06 134 SER A CA 1
ATOM 1059 C C . SER A 1 134 ? 20.411 -0.644 -28.284 1.00 88.06 134 SER A C 1
ATOM 1061 O O . SER A 1 134 ? 19.915 0.461 -28.496 1.00 88.06 134 SER A O 1
ATOM 1063 N N . GLY A 1 135 ? 21.340 -0.840 -27.347 1.00 90.25 135 GLY A N 1
ATOM 1064 C CA . GLY A 1 135 ? 21.784 0.169 -26.391 1.00 90.25 135 GLY A CA 1
ATOM 1065 C C . GLY A 1 135 ? 20.787 0.417 -25.256 1.00 90.25 135 GLY A C 1
ATOM 1066 O O . GLY A 1 135 ? 19.903 -0.397 -24.976 1.00 90.25 135 GLY A O 1
ATOM 1067 N N . VAL A 1 136 ? 20.939 1.568 -24.595 1.00 94.44 136 VAL A N 1
ATOM 1068 C CA . VAL A 1 136 ? 20.137 1.955 -23.427 1.00 94.44 136 VAL A CA 1
ATOM 1069 C C . VAL A 1 136 ? 18.857 2.672 -23.853 1.00 94.44 136 VAL A C 1
ATOM 1071 O O . VAL A 1 136 ? 18.901 3.734 -24.472 1.00 94.44 136 VAL A O 1
ATOM 1074 N N . GLN A 1 137 ? 17.712 2.157 -23.418 1.00 95.62 137 GLN A N 1
ATOM 1075 C CA . GLN A 1 137 ? 16.407 2.799 -23.522 1.00 95.62 137 GLN A CA 1
ATOM 1076 C C . GLN A 1 137 ? 15.891 3.174 -22.131 1.00 95.62 137 GLN A C 1
ATOM 1078 O O . GLN A 1 137 ? 15.939 2.376 -21.200 1.00 95.62 137 GLN A O 1
ATOM 1083 N N . THR A 1 138 ? 15.370 4.390 -21.972 1.00 96.25 138 THR A N 1
ATOM 1084 C CA . THR A 1 138 ? 14.720 4.833 -20.730 1.00 96.25 138 THR A CA 1
ATOM 1085 C C . THR A 1 138 ? 13.320 5.336 -21.041 1.00 96.25 138 THR A C 1
ATOM 1087 O O . THR A 1 138 ? 13.111 6.042 -22.023 1.00 96.25 138 THR A O 1
ATOM 1090 N N . SER A 1 139 ? 12.359 4.961 -20.206 1.00 96.25 139 SER A N 1
ATOM 1091 C CA . SER A 1 139 ? 10.958 5.359 -20.311 1.00 96.25 139 SER A CA 1
ATOM 1092 C C . SER A 1 139 ? 10.426 5.741 -18.937 1.00 96.25 139 SER A C 1
ATOM 1094 O O . SER A 1 139 ? 10.840 5.167 -17.928 1.00 96.25 139 SER A O 1
ATOM 1096 N N . ALA A 1 140 ? 9.527 6.719 -18.905 1.00 95.88 140 ALA A N 1
ATOM 1097 C CA . ALA A 1 140 ? 8.823 7.140 -17.706 1.00 95.88 140 ALA A CA 1
ATOM 1098 C C . ALA A 1 140 ? 7.352 7.380 -18.053 1.00 95.88 140 ALA A C 1
ATOM 1100 O O . ALA A 1 140 ? 7.052 7.923 -19.117 1.00 95.88 140 ALA A O 1
ATOM 1101 N N . ALA A 1 141 ? 6.447 6.972 -17.171 1.00 96.44 141 ALA A N 1
ATOM 1102 C CA . ALA A 1 141 ? 5.016 7.183 -17.328 1.00 96.44 141 ALA A CA 1
ATOM 1103 C C . ALA A 1 141 ? 4.382 7.555 -15.986 1.00 96.44 141 ALA A C 1
ATOM 1105 O O . ALA A 1 141 ? 4.792 7.057 -14.939 1.00 96.44 141 ALA A O 1
ATOM 1106 N N . GLY A 1 142 ? 3.380 8.430 -16.035 1.00 97.19 142 GLY A N 1
ATOM 1107 C CA . GLY A 1 142 ? 2.462 8.672 -14.927 1.00 97.19 142 GLY A CA 1
ATOM 1108 C C . GLY A 1 142 ? 1.191 7.853 -15.128 1.00 97.19 142 GLY A C 1
ATOM 1109 O O . GLY A 1 142 ? 0.687 7.772 -16.248 1.00 97.19 142 GLY A O 1
ATOM 1110 N N . VAL A 1 143 ? 0.682 7.255 -14.057 1.00 96.19 143 VAL A N 1
ATOM 1111 C CA . VAL A 1 143 ? -0.522 6.421 -14.055 1.00 96.19 143 VAL A CA 1
ATOM 1112 C C . VAL A 1 143 ? -1.512 6.997 -13.056 1.00 96.19 143 VAL A C 1
ATOM 1114 O O . VAL A 1 143 ? -1.151 7.305 -11.924 1.00 96.19 143 VAL A O 1
ATOM 1117 N N . VAL A 1 144 ? -2.764 7.140 -13.481 1.00 96.94 144 VAL A N 1
ATOM 1118 C CA . VAL A 1 144 ? -3.890 7.490 -12.611 1.00 96.94 144 VAL A CA 1
ATOM 1119 C C . VAL A 1 144 ? -4.940 6.406 -12.782 1.00 96.94 144 VAL A C 1
ATOM 1121 O O . VAL A 1 144 ? -5.340 6.126 -13.913 1.00 96.94 144 VAL A O 1
ATOM 1124 N N . SER A 1 145 ? -5.376 5.806 -11.680 1.00 96.31 145 SER A N 1
ATOM 1125 C CA . SER A 1 145 ? -6.360 4.727 -11.681 1.00 96.31 145 SER A CA 1
ATOM 1126 C C . SER A 1 145 ? -7.516 5.045 -10.744 1.00 96.31 145 SER A C 1
ATOM 1128 O O . SER A 1 145 ? -7.317 5.541 -9.636 1.00 96.31 145 SER A O 1
ATOM 1130 N N . ILE A 1 146 ? -8.733 4.755 -11.200 1.00 96.12 146 ILE A N 1
ATOM 1131 C CA . ILE A 1 146 ? -9.956 4.842 -10.403 1.00 96.12 146 ILE A CA 1
ATOM 1132 C C . ILE A 1 146 ? -10.703 3.530 -10.597 1.00 96.12 146 ILE A C 1
ATOM 1134 O O . ILE A 1 146 ? -11.104 3.204 -11.715 1.00 96.12 146 ILE A O 1
ATOM 1138 N N . ASN A 1 147 ? -10.913 2.797 -9.513 1.00 94.81 147 ASN A N 1
ATOM 1139 C CA . ASN A 1 147 ? -11.658 1.547 -9.514 1.00 94.81 147 ASN A CA 1
ATOM 1140 C C . ASN A 1 147 ? -12.900 1.709 -8.634 1.00 94.81 147 ASN A C 1
ATOM 1142 O O . ASN A 1 147 ? -12.803 2.030 -7.450 1.00 94.81 147 ASN A O 1
ATOM 1146 N N . GLN A 1 148 ? -14.084 1.541 -9.222 1.00 94.06 148 GLN A N 1
ATOM 1147 C CA . GLN A 1 148 ? -15.355 1.713 -8.527 1.00 94.06 148 GLN A CA 1
ATOM 1148 C C . GLN A 1 148 ? -16.201 0.443 -8.656 1.00 94.06 148 GLN A C 1
ATOM 1150 O O . GLN A 1 148 ? -16.479 0.009 -9.778 1.00 94.06 148 GLN A O 1
ATOM 1155 N N . PRO A 1 149 ? -16.669 -0.138 -7.536 1.00 91.12 149 PRO A N 1
ATOM 1156 C CA . PRO A 1 149 ? -17.582 -1.263 -7.594 1.00 91.12 149 PRO A CA 1
ATOM 1157 C C . PRO A 1 149 ? -18.917 -0.816 -8.194 1.00 91.12 149 PRO A C 1
ATOM 1159 O O . PRO A 1 149 ? -19.469 0.228 -7.840 1.00 91.12 149 PRO A O 1
ATOM 1162 N N . LEU A 1 150 ? -19.457 -1.634 -9.094 1.00 87.19 150 LEU A N 1
ATOM 1163 C CA . LEU A 1 150 ? -20.801 -1.432 -9.620 1.00 87.19 150 LEU A CA 1
ATOM 1164 C C . LEU A 1 150 ? -21.810 -1.829 -8.539 1.00 87.19 150 LEU A C 1
ATOM 1166 O O . LEU A 1 150 ? -21.761 -2.944 -8.014 1.00 87.19 150 LEU A O 1
ATOM 1170 N N . LEU A 1 151 ? -22.724 -0.917 -8.203 1.00 79.62 151 LEU A N 1
ATOM 1171 C CA . LEU A 1 151 ? -23.845 -1.218 -7.317 1.00 79.62 151 LEU A CA 1
ATOM 1172 C C . LEU A 1 151 ? -24.647 -2.375 -7.922 1.00 79.62 151 LEU A C 1
ATOM 1174 O O . LEU A 1 151 ? -25.115 -2.287 -9.058 1.00 79.62 151 LEU A O 1
ATOM 1178 N N . LYS A 1 152 ? -24.810 -3.460 -7.161 1.00 69.56 152 LYS A N 1
ATOM 1179 C CA . LYS A 1 152 ? -25.850 -4.440 -7.467 1.00 69.56 152 LYS A CA 1
ATOM 1180 C C . LYS A 1 152 ? -27.180 -3.791 -7.097 1.00 69.56 152 LYS A C 1
ATOM 1182 O O . LYS A 1 152 ? -27.392 -3.487 -5.925 1.00 69.56 152 LYS A O 1
ATOM 1187 N N . GLY A 1 153 ? -27.987 -3.506 -8.117 1.00 55.47 153 GLY A N 1
ATOM 1188 C CA . GLY A 1 153 ? -29.405 -3.191 -7.947 1.00 55.47 153 GLY A CA 1
ATOM 1189 C C . GLY A 1 153 ? -30.165 -4.380 -7.383 1.00 55.47 153 GLY A C 1
ATOM 1190 O O . GLY A 1 153 ? -29.739 -5.528 -7.657 1.00 55.47 153 GLY A O 1
#

pLDDT: mean 77.3, std 21.19, range [31.47, 97.81]

Sequence (153 aa):
MIAHYPGRFYFIPLFILLLSVSPVSFSETKESRTYNLEFSIQEATLTALENNQAFMIERLNPEISQTFVNEKKADFDPVISIEGSQSESTLASGIVDLTKIERKNSSIEVSKQFSTGTELSLGIQMQRMDSERSGVQTSAAGVVSINQPLLKG

Radius of gyration: 41.66 Å; chains: 1; bounding box: 54×81×115 Å

Secondary structure (DSSP, 8-state):
----------------------------------------HHHHHHHHHHH-HHHHHHTTHHHHHHHHHHHHHHTTS-EEEEEEEEEEEEEEETTTEEEEEEEEEEEEEEEEE-TTS-EEEEEEEEEEEEETTTEEEEEEEEEEEEE-PPP--